Protein AF-A0A7Y4QZT2-F1 (afdb_monomer_lite)

Structure (mmCIF, N/CA/C/O backbone):
data_AF-A0A7Y4QZT2-F1
#
_entry.id   AF-A0A7Y4QZT2-F1
#
loop_
_atom_site.group_PDB
_atom_site.id
_atom_site.type_symbol
_atom_site.label_atom_id
_atom_site.label_alt_id
_atom_site.label_comp_id
_atom_site.label_asym_id
_atom_site.label_entity_id
_atom_site.label_seq_id
_atom_site.pdbx_PDB_ins_code
_atom_site.Cartn_x
_atom_site.Cartn_y
_atom_site.Cartn_z
_atom_site.occupancy
_atom_site.B_iso_or_equiv
_atom_site.auth_seq_id
_atom_site.auth_comp_id
_atom_site.auth_asym_id
_atom_site.auth_atom_id
_atom_site.pdbx_PDB_model_num
ATOM 1 N N . MET A 1 1 ? -24.913 19.961 9.076 1.00 50.50 1 MET A N 1
ATOM 2 C CA . MET A 1 1 ? -26.085 19.059 9.152 1.00 50.50 1 MET A CA 1
ATOM 3 C C . MET A 1 1 ? -25.689 17.569 9.202 1.00 50.50 1 MET A C 1
ATOM 5 O O . MET A 1 1 ? -26.335 16.755 8.567 1.00 50.50 1 MET A O 1
ATOM 9 N N . PHE A 1 2 ? -24.672 17.180 9.989 1.00 54.56 2 PHE A N 1
ATOM 10 C CA . PHE A 1 2 ? -24.260 15.767 10.161 1.00 54.56 2 PHE A CA 1
ATOM 11 C C . PHE A 1 2 ? -24.599 15.188 11.551 1.00 54.56 2 PHE A C 1
ATOM 13 O O . PHE A 1 2 ? -24.331 14.025 11.812 1.00 54.56 2 PHE A O 1
ATOM 20 N N . GLY A 1 3 ? -25.214 15.982 12.439 1.00 52.78 3 GLY A N 1
ATOM 21 C CA . GLY A 1 3 ? -25.694 15.533 13.757 1.00 52.78 3 GLY A CA 1
ATOM 22 C C . GLY A 1 3 ? -27.189 15.186 13.818 1.00 52.78 3 GLY A C 1
ATOM 23 O O . GLY A 1 3 ? -27.631 14.615 14.805 1.00 52.78 3 GLY A O 1
ATOM 24 N N . ILE A 1 4 ? -27.969 15.508 12.778 1.00 61.75 4 ILE A N 1
ATOM 25 C CA . ILE A 1 4 ? -29.445 15.400 12.783 1.00 61.75 4 ILE A CA 1
ATOM 26 C C . ILE A 1 4 ? -29.921 14.051 12.197 1.00 61.75 4 ILE A C 1
ATOM 28 O O . ILE A 1 4 ? -31.047 13.633 12.424 1.00 61.75 4 ILE A O 1
ATOM 32 N N . SER A 1 5 ? -29.045 13.316 11.497 1.00 62.69 5 SER A N 1
ATOM 33 C CA . SER A 1 5 ? -29.376 12.040 10.836 1.00 62.69 5 SER A CA 1
ATOM 34 C C . SER A 1 5 ? -29.229 10.801 11.739 1.00 62.69 5 SER A C 1
ATOM 36 O O . SER A 1 5 ? -29.367 9.682 11.253 1.00 62.69 5 SER A O 1
ATOM 38 N N . GLY A 1 6 ? -28.860 10.944 13.018 1.00 59.00 6 GLY A N 1
ATOM 39 C CA . GLY A 1 6 ? -28.599 9.805 13.920 1.00 59.00 6 GLY A CA 1
ATOM 40 C C . GLY A 1 6 ? -27.333 8.988 13.597 1.00 59.00 6 GLY A C 1
ATOM 41 O O . GLY A 1 6 ? -26.848 8.241 14.447 1.00 59.00 6 GLY A O 1
ATOM 42 N N . ILE A 1 7 ? -26.738 9.167 12.412 1.00 59.34 7 ILE A N 1
ATOM 43 C CA . ILE A 1 7 ? -25.426 8.624 12.054 1.00 59.34 7 ILE A CA 1
ATOM 44 C C . ILE A 1 7 ? -24.363 9.463 12.758 1.00 59.34 7 ILE A C 1
ATOM 46 O O . ILE A 1 7 ? -24.163 10.636 12.445 1.00 59.34 7 ILE A O 1
ATOM 50 N N . LYS A 1 8 ? -23.665 8.863 13.725 1.00 60.62 8 LYS A N 1
ATOM 51 C CA . LYS A 1 8 ? -22.515 9.507 14.364 1.00 60.62 8 LYS A CA 1
ATOM 52 C C . LYS A 1 8 ? -21.467 9.785 13.266 1.00 60.62 8 LYS A C 1
ATOM 54 O O . LYS A 1 8 ? -21.152 8.864 12.516 1.00 60.62 8 LYS A O 1
ATOM 59 N N . PRO A 1 9 ? -20.890 10.996 13.166 1.00 60.22 9 PRO A N 1
ATOM 60 C CA . PRO A 1 9 ? -19.870 11.318 12.157 1.00 60.22 9 PRO A CA 1
ATOM 61 C C . PRO A 1 9 ? -18.664 10.361 12.167 1.00 60.22 9 PRO A C 1
ATOM 63 O O . PRO A 1 9 ? -18.012 10.153 11.150 1.00 60.22 9 PRO A O 1
ATOM 66 N N . ILE A 1 10 ? -18.404 9.741 13.319 1.00 78.25 10 ILE A N 1
ATOM 67 C CA . ILE A 1 10 ? -17.267 8.858 13.590 1.00 78.25 10 ILE A CA 1
ATOM 68 C C . ILE A 1 10 ? -17.226 7.642 12.631 1.00 78.25 10 ILE A C 1
ATOM 70 O O . ILE A 1 10 ? -16.225 7.502 11.934 1.00 78.25 10 ILE A O 1
ATOM 74 N N . PRO A 1 11 ? -18.270 6.791 12.510 1.00 81.44 11 PRO A N 1
ATOM 75 C CA . PRO A 1 11 ? -18.277 5.673 11.559 1.00 81.44 11 PRO A CA 1
ATOM 76 C C . PRO A 1 11 ? -18.018 6.064 10.100 1.00 81.44 11 PRO A C 1
ATOM 78 O O . PRO A 1 11 ? -17.318 5.344 9.393 1.00 81.44 11 PRO A O 1
ATOM 81 N N . VAL A 1 12 ? -18.548 7.205 9.651 1.00 86.38 12 VAL A N 1
ATOM 82 C CA . VAL A 1 12 ? -18.347 7.676 8.270 1.00 86.38 12 VAL A CA 1
ATOM 83 C C . VAL A 1 12 ? -16.882 8.048 8.038 1.00 86.38 12 VAL A C 1
ATOM 85 O O . VAL A 1 12 ? -16.298 7.660 7.030 1.00 86.38 12 VAL A O 1
ATOM 88 N N . ILE A 1 13 ? -16.261 8.739 8.998 1.00 85.25 13 ILE A N 1
ATOM 89 C CA . ILE A 1 13 ? -14.838 9.101 8.942 1.00 85.25 13 ILE A CA 1
ATOM 90 C C . ILE A 1 13 ? -13.958 7.844 8.920 1.00 85.25 13 ILE A C 1
ATOM 92 O O . ILE A 1 13 ? -13.031 7.764 8.117 1.00 85.25 13 ILE A O 1
ATOM 96 N N . LEU A 1 14 ? -14.277 6.838 9.741 1.00 86.12 14 LEU A N 1
ATOM 97 C CA . LEU A 1 14 ? -13.542 5.569 9.785 1.00 86.12 14 LEU A CA 1
ATOM 98 C C . LEU A 1 14 ? -13.642 4.794 8.464 1.00 86.12 14 LEU A C 1
ATOM 100 O O . LEU A 1 14 ? -12.642 4.254 7.994 1.00 86.12 14 LEU A O 1
ATOM 104 N N . ALA A 1 15 ? -14.822 4.774 7.836 1.00 85.81 15 ALA A N 1
ATOM 105 C CA . ALA A 1 15 ? -15.010 4.137 6.535 1.00 85.81 15 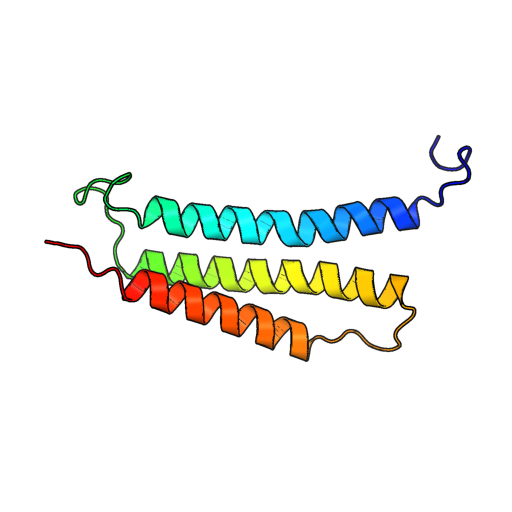ALA A CA 1
ATOM 106 C C . ALA A 1 15 ? -14.145 4.807 5.455 1.00 85.81 15 ALA A C 1
ATOM 108 O O . ALA A 1 15 ? -13.405 4.132 4.740 1.00 85.81 15 ALA A O 1
ATOM 109 N N . VAL A 1 16 ? -14.173 6.141 5.389 1.00 89.56 16 VAL A N 1
ATOM 110 C CA . VAL A 1 16 ? -13.343 6.911 4.451 1.00 89.56 16 VAL A CA 1
ATOM 111 C C . VAL A 1 16 ? -11.853 6.705 4.733 1.00 89.56 16 VAL A C 1
ATOM 113 O O . VAL A 1 16 ? -11.069 6.572 3.799 1.00 89.56 16 VAL A O 1
ATOM 116 N N . GLN A 1 17 ? -11.443 6.620 6.000 1.00 87.06 17 GLN A N 1
ATOM 117 C CA . GLN A 1 17 ? -10.047 6.393 6.373 1.00 87.06 17 GLN A CA 1
ATOM 118 C C . GLN A 1 17 ? -9.547 4.999 5.974 1.00 87.06 17 GLN A C 1
ATOM 120 O O . GLN A 1 17 ? -8.425 4.881 5.482 1.00 87.06 17 GLN A O 1
ATOM 125 N N . ALA A 1 18 ? -10.370 3.960 6.129 1.00 88.44 18 ALA A N 1
ATOM 126 C CA . ALA A 1 18 ? -10.028 2.614 5.674 1.00 88.44 18 ALA A CA 1
ATOM 127 C C . ALA A 1 18 ? -9.874 2.563 4.146 1.00 88.44 18 ALA A C 1
ATOM 129 O O . ALA A 1 18 ? -8.892 2.023 3.636 1.00 88.44 18 ALA A O 1
ATOM 130 N N . VAL A 1 19 ? -10.805 3.189 3.420 1.00 89.62 19 VAL A N 1
ATOM 131 C CA . VAL A 1 19 ? -10.765 3.280 1.954 1.00 89.62 19 VAL A CA 1
ATOM 132 C C . VAL A 1 19 ? -9.535 4.064 1.488 1.00 89.62 19 VAL A C 1
ATOM 134 O O . VAL A 1 19 ? -8.768 3.572 0.664 1.00 89.62 19 VAL A O 1
ATOM 137 N N . ASN A 1 20 ? -9.277 5.237 2.067 1.00 87.25 20 ASN A N 1
ATOM 138 C CA . ASN A 1 20 ? -8.113 6.061 1.732 1.00 87.25 20 ASN A CA 1
ATOM 139 C C . ASN A 1 20 ? -6.789 5.374 2.081 1.00 87.25 20 ASN A C 1
ATOM 141 O O . ASN A 1 20 ? -5.805 5.538 1.359 1.00 87.25 20 ASN A O 1
ATOM 145 N N . GLY A 1 21 ? -6.769 4.575 3.151 1.00 86.81 21 GLY A N 1
ATOM 146 C CA . GLY A 1 21 ? -5.633 3.728 3.490 1.00 86.81 21 GLY A CA 1
ATOM 147 C C . GLY A 1 21 ? -5.291 2.734 2.376 1.00 86.81 21 GLY A C 1
ATOM 148 O O . GLY A 1 21 ? -4.120 2.478 2.131 1.00 86.81 21 GLY A O 1
ATOM 149 N N . LEU A 1 22 ? -6.282 2.220 1.645 1.00 89.12 22 LEU A N 1
ATOM 150 C CA . LEU A 1 22 ? -6.058 1.238 0.581 1.00 89.12 22 LEU A CA 1
ATOM 151 C C . LEU A 1 22 ? -5.840 1.864 -0.808 1.00 89.12 22 LEU A C 1
ATOM 153 O O . LEU A 1 22 ? -5.112 1.305 -1.627 1.00 89.12 22 LEU A O 1
ATOM 157 N N . ILE A 1 23 ? -6.451 3.019 -1.090 1.00 92.38 23 ILE A N 1
ATOM 158 C CA . ILE A 1 23 ? -6.396 3.650 -2.420 1.00 92.38 23 ILE A CA 1
ATOM 159 C C . ILE A 1 23 ? -4.954 3.958 -2.838 1.00 92.38 23 ILE A C 1
ATOM 161 O O . ILE A 1 23 ? -4.540 3.610 -3.945 1.00 92.38 23 ILE A O 1
ATOM 165 N N . LEU A 1 24 ? -4.176 4.595 -1.960 1.00 90.81 24 LEU A N 1
ATOM 166 C CA . LEU A 1 24 ? -2.817 5.030 -2.281 1.00 90.81 24 LEU A CA 1
ATOM 167 C C . LEU A 1 24 ? -1.872 3.856 -2.624 1.00 90.81 24 LEU A C 1
ATOM 169 O O . LEU A 1 24 ? -1.207 3.929 -3.664 1.00 90.81 24 LEU A O 1
ATOM 173 N N . PRO A 1 25 ? -1.807 2.758 -1.838 1.00 89.81 25 PRO A N 1
ATOM 174 C CA . PRO A 1 25 ? -0.957 1.615 -2.183 1.00 89.81 25 PRO A CA 1
ATOM 175 C C . PRO A 1 25 ? -1.420 0.902 -3.448 1.00 89.81 25 PRO A C 1
ATOM 177 O O . PRO A 1 25 ? -0.583 0.465 -4.234 1.00 89.81 25 PRO A O 1
ATOM 180 N N . LEU A 1 26 ? -2.731 0.840 -3.689 1.00 91.81 26 LEU A N 1
ATOM 181 C CA . LEU A 1 26 ? -3.289 0.224 -4.886 1.00 91.81 26 LEU A CA 1
ATOM 182 C C . LEU A 1 26 ? -2.884 0.989 -6.153 1.00 91.81 26 LEU A C 1
ATOM 184 O O . LEU A 1 26 ? -2.344 0.390 -7.081 1.00 91.81 26 LEU A O 1
ATOM 188 N N . ILE A 1 27 ? -3.051 2.315 -6.173 1.00 92.50 27 ILE A N 1
ATOM 189 C CA . ILE A 1 27 ? -2.634 3.150 -7.312 1.00 92.50 27 ILE A CA 1
ATOM 190 C C . ILE A 1 27 ? -1.117 3.069 -7.521 1.00 92.50 27 ILE A C 1
ATOM 192 O O . ILE A 1 27 ? -0.654 2.935 -8.653 1.00 92.50 27 ILE A O 1
ATOM 196 N N . THR A 1 28 ? -0.341 3.101 -6.435 1.00 92.00 28 THR A N 1
ATOM 197 C CA . THR A 1 28 ? 1.125 3.010 -6.497 1.00 92.00 28 THR A CA 1
ATOM 198 C C . THR A 1 28 ? 1.568 1.676 -7.097 1.00 92.00 28 THR A C 1
ATOM 200 O O . THR A 1 28 ? 2.428 1.648 -7.973 1.00 92.00 28 THR A O 1
ATOM 203 N N . TYR A 1 29 ? 0.945 0.570 -6.687 1.00 89.62 29 TYR A N 1
ATOM 204 C CA . TYR A 1 29 ? 1.208 -0.749 -7.253 1.00 89.62 29 TYR A CA 1
ATOM 205 C C . TYR A 1 29 ? 0.899 -0.801 -8.756 1.00 89.62 29 TYR A C 1
ATOM 207 O O . TYR A 1 29 ? 1.735 -1.255 -9.537 1.00 89.62 29 TYR A O 1
ATOM 215 N N . PHE A 1 30 ? -0.258 -0.282 -9.181 1.00 89.44 30 PHE A N 1
ATOM 216 C CA . PHE A 1 30 ? -0.615 -0.228 -10.601 1.00 89.44 30 PHE A CA 1
ATOM 217 C C . PHE A 1 30 ? 0.367 0.607 -11.423 1.00 89.44 30 PHE A C 1
ATOM 219 O O . PHE A 1 30 ? 0.790 0.164 -12.488 1.00 89.44 30 PHE A O 1
ATOM 226 N N . LEU A 1 31 ? 0.785 1.769 -10.916 1.00 88.06 31 LEU A N 1
ATOM 227 C CA . LEU A 1 31 ? 1.808 2.596 -11.559 1.00 88.06 31 LEU A CA 1
ATOM 228 C C . LEU A 1 31 ? 3.118 1.830 -11.744 1.00 88.06 31 LEU A C 1
ATOM 230 O O . LEU A 1 31 ? 3.692 1.864 -12.827 1.00 88.06 31 LEU A O 1
ATOM 234 N N . ILE A 1 32 ? 3.565 1.092 -10.726 1.00 87.12 32 ILE A N 1
ATOM 235 C CA . ILE A 1 32 ? 4.790 0.287 -10.807 1.00 87.12 32 ILE A CA 1
ATOM 236 C C . ILE A 1 32 ? 4.672 -0.787 -11.885 1.00 87.12 32 ILE A C 1
ATOM 238 O O . ILE A 1 32 ? 5.616 -0.980 -12.650 1.00 87.12 32 ILE A O 1
ATOM 242 N N . VAL A 1 33 ? 3.527 -1.467 -11.967 1.00 84.88 33 VAL A N 1
ATOM 243 C CA . VAL A 1 33 ? 3.280 -2.493 -12.987 1.00 84.88 33 VAL A CA 1
ATOM 244 C C . VAL A 1 33 ? 3.275 -1.882 -14.388 1.00 84.88 33 VAL A C 1
ATOM 246 O O . VAL A 1 33 ? 3.976 -2.396 -15.253 1.00 84.88 33 VAL A O 1
ATOM 249 N N . ILE A 1 34 ? 2.546 -0.781 -14.595 1.00 84.62 34 ILE A N 1
ATOM 250 C CA . ILE A 1 34 ? 2.422 -0.100 -15.894 1.00 84.62 34 ILE A CA 1
ATOM 251 C C . ILE A 1 34 ? 3.777 0.436 -16.362 1.00 84.62 34 ILE A C 1
ATOM 253 O O . ILE A 1 34 ? 4.165 0.219 -17.506 1.00 84.62 34 ILE A O 1
ATOM 257 N N . VAL A 1 35 ? 4.524 1.096 -15.474 1.00 83.12 35 VAL A N 1
ATOM 258 C CA . VAL A 1 35 ? 5.832 1.678 -15.809 1.00 83.12 35 VAL A CA 1
ATOM 259 C C . VAL A 1 35 ? 6.871 0.602 -16.137 1.00 83.12 35 VAL A C 1
ATOM 261 O O . VAL A 1 35 ? 7.789 0.842 -16.920 1.00 83.12 35 VAL A O 1
ATOM 264 N N . ASN A 1 36 ? 6.725 -0.599 -15.573 1.00 79.56 36 ASN A N 1
ATOM 265 C CA . ASN A 1 36 ? 7.600 -1.732 -15.868 1.00 79.56 36 ASN A CA 1
ATOM 266 C C . ASN A 1 36 ? 7.089 -2.629 -17.012 1.00 79.56 36 ASN A C 1
ATOM 268 O O . ASN A 1 36 ? 7.762 -3.611 -17.345 1.00 79.56 36 ASN A O 1
ATOM 272 N N . ASP A 1 37 ? 5.944 -2.318 -17.629 1.00 80.50 37 ASP A N 1
ATOM 273 C CA . ASP A 1 37 ? 5.379 -3.111 -18.720 1.00 80.50 37 ASP A CA 1
ATOM 274 C C . ASP A 1 37 ? 6.038 -2.759 -20.074 1.00 80.50 37 ASP A C 1
ATOM 276 O O . ASP A 1 37 ? 5.846 -1.648 -20.582 1.00 80.50 37 ASP A O 1
ATOM 280 N N . PRO A 1 38 ? 6.798 -3.686 -20.699 1.00 71.94 38 PRO A N 1
ATOM 281 C CA . PRO A 1 38 ? 7.411 -3.456 -22.011 1.00 71.94 38 PRO A CA 1
ATOM 282 C C . PRO A 1 38 ? 6.399 -3.229 -23.141 1.00 71.94 38 PRO A C 1
ATOM 284 O O . PRO A 1 38 ? 6.774 -2.679 -24.171 1.00 71.94 38 PRO A O 1
ATOM 287 N N . SER A 1 39 ? 5.145 -3.664 -22.979 1.00 76.69 39 SER A N 1
ATOM 288 C CA . SER A 1 39 ? 4.083 -3.440 -23.963 1.00 76.69 39 SER A CA 1
ATOM 289 C C . SER A 1 39 ? 3.559 -2.003 -23.942 1.00 76.69 39 SER A C 1
ATOM 291 O O . SER A 1 39 ? 2.943 -1.580 -24.919 1.00 76.69 39 SER A O 1
ATOM 293 N N . LEU A 1 40 ? 3.747 -1.278 -22.834 1.00 77.25 40 LEU A N 1
ATOM 294 C CA . LEU A 1 40 ? 3.203 0.068 -22.630 1.00 77.25 40 LEU A CA 1
ATOM 295 C C . LEU A 1 40 ? 4.289 1.149 -22.688 1.00 77.25 40 LEU A C 1
ATOM 297 O O . LEU A 1 40 ? 4.015 2.244 -23.174 1.00 77.25 40 LEU A O 1
ATOM 301 N N . ILE A 1 41 ? 5.515 0.854 -22.232 1.00 73.38 41 ILE A N 1
ATOM 302 C CA . ILE A 1 41 ? 6.645 1.794 -22.265 1.00 73.38 41 ILE A CA 1
ATOM 303 C C . ILE A 1 41 ? 7.788 1.243 -23.142 1.00 73.38 41 ILE A C 1
ATOM 305 O O . ILE A 1 41 ? 8.390 0.222 -22.793 1.00 73.38 41 ILE A O 1
ATOM 309 N N . PRO A 1 42 ? 8.137 1.924 -24.257 1.00 66.75 42 PRO A N 1
ATOM 310 C CA . PRO A 1 42 ? 9.243 1.533 -25.128 1.00 66.75 42 PRO A CA 1
ATOM 311 C C . PRO A 1 42 ? 10.590 1.488 -24.396 1.00 66.75 42 PRO A C 1
ATOM 313 O O . PRO A 1 42 ? 10.872 2.301 -23.517 1.00 66.75 42 PRO A O 1
ATOM 316 N N . VAL A 1 43 ? 11.474 0.583 -24.824 1.00 63.19 43 VAL A N 1
ATOM 317 C CA . VAL A 1 43 ? 12.802 0.358 -24.217 1.00 63.19 43 VAL A CA 1
ATOM 318 C C . VAL A 1 43 ? 13.688 1.616 -24.231 1.00 63.19 43 VAL A C 1
ATOM 320 O O . VAL A 1 43 ? 14.516 1.789 -23.342 1.00 63.19 43 VAL A O 1
ATOM 323 N N . SER A 1 44 ? 13.475 2.537 -25.172 1.00 60.25 44 SER A N 1
ATOM 324 C CA . SER A 1 44 ? 14.165 3.833 -25.253 1.00 60.25 44 SER A CA 1
ATOM 325 C C . SER A 1 44 ? 13.776 4.830 -24.149 1.00 60.25 44 SER A C 1
ATOM 327 O O . SER A 1 44 ? 14.525 5.771 -23.903 1.00 60.25 44 SER A O 1
ATOM 329 N N . GLY A 1 45 ? 12.646 4.618 -23.463 1.00 60.44 45 GLY A N 1
ATOM 330 C CA . GLY A 1 45 ? 12.195 5.394 -22.302 1.00 60.44 45 GLY A CA 1
ATOM 331 C C . GLY A 1 45 ? 12.319 4.647 -20.971 1.00 60.44 45 GLY A C 1
ATOM 332 O O . GLY A 1 45 ? 11.789 5.110 -19.962 1.00 60.44 45 GLY A O 1
ATOM 333 N N . ARG A 1 46 ? 12.975 3.475 -20.943 1.00 63.34 46 ARG A N 1
ATOM 334 C CA . ARG A 1 46 ? 13.083 2.669 -19.720 1.00 63.34 46 ARG A CA 1
ATOM 335 C C . ARG A 1 46 ? 13.978 3.352 -18.693 1.00 63.34 46 ARG A C 1
ATOM 337 O O . ARG A 1 46 ? 15.153 3.620 -18.933 1.00 63.34 46 ARG A O 1
ATOM 344 N N . HIS A 1 47 ? 13.409 3.581 -17.516 1.00 64.62 47 HIS A N 1
ATOM 345 C CA . HIS A 1 47 ? 14.127 4.129 -16.379 1.00 64.62 47 HIS A CA 1
ATOM 346 C C . HIS A 1 47 ? 15.217 3.162 -15.897 1.00 64.62 47 HIS A C 1
ATOM 348 O O . HIS A 1 47 ? 15.053 1.941 -15.919 1.00 64.62 47 HIS A O 1
ATOM 354 N N . ALA A 1 48 ? 16.339 3.714 -15.437 1.00 66.94 48 ALA A N 1
ATOM 355 C CA . ALA A 1 48 ? 17.435 2.932 -14.881 1.00 66.94 48 ALA A CA 1
ATOM 356 C C . ALA A 1 48 ? 16.995 2.157 -13.623 1.00 66.94 48 ALA A C 1
ATOM 358 O O . ALA A 1 48 ? 16.116 2.603 -12.887 1.00 66.94 48 ALA A O 1
ATOM 359 N N . SER A 1 49 ? 17.645 1.027 -13.328 1.00 71.44 49 SER A N 1
ATOM 360 C CA . SER A 1 49 ? 17.274 0.115 -12.230 1.00 71.44 49 SER A CA 1
ATOM 361 C C . SER A 1 49 ? 17.173 0.773 -10.842 1.00 71.44 49 SER A C 1
ATOM 363 O O . SER A 1 49 ? 16.471 0.259 -9.974 1.00 71.44 49 SER A O 1
ATOM 365 N N . TRP A 1 50 ? 17.819 1.926 -10.623 1.00 73.38 50 TRP A N 1
ATOM 366 C CA . TRP A 1 50 ? 17.684 2.713 -9.389 1.00 73.38 50 TRP A CA 1
ATOM 367 C C . TRP A 1 50 ? 16.288 3.340 -9.227 1.00 73.38 50 TRP A C 1
ATOM 369 O O . TRP A 1 50 ? 15.803 3.474 -8.107 1.00 73.38 50 TRP A O 1
ATOM 379 N N . TYR A 1 51 ? 15.611 3.672 -10.330 1.00 82.12 51 TYR A N 1
ATOM 380 C CA . TYR A 1 51 ? 14.247 4.197 -10.317 1.00 82.12 51 TYR A CA 1
ATOM 381 C C . TYR A 1 51 ? 13.269 3.155 -9.772 1.00 82.12 51 TYR A C 1
ATOM 383 O O . TYR A 1 51 ? 12.416 3.472 -8.948 1.00 82.12 51 TYR A O 1
ATOM 391 N N . ASN A 1 52 ? 13.464 1.883 -10.134 1.00 82.94 52 ASN A N 1
ATOM 392 C CA . ASN A 1 52 ? 12.689 0.778 -9.574 1.00 82.94 52 ASN A CA 1
ATOM 393 C C . ASN A 1 52 ? 12.901 0.637 -8.060 1.00 82.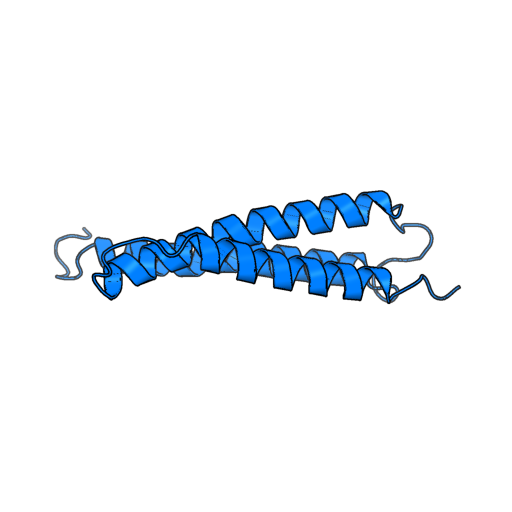94 52 ASN A C 1
ATOM 395 O O . ASN A 1 52 ? 11.938 0.381 -7.342 1.00 82.94 52 ASN A O 1
ATOM 399 N N . ALA A 1 53 ? 14.115 0.874 -7.549 1.00 84.00 53 ALA A N 1
ATOM 400 C CA . ALA A 1 53 ? 14.363 0.881 -6.105 1.00 84.00 53 ALA A CA 1
ATOM 401 C C . ALA A 1 53 ? 13.592 2.006 -5.391 1.00 84.00 53 ALA A C 1
ATOM 403 O O . ALA A 1 53 ? 12.981 1.767 -4.349 1.00 84.00 53 ALA A O 1
ATOM 404 N N . VAL A 1 54 ? 13.553 3.210 -5.975 1.00 87.88 54 VAL A N 1
ATOM 405 C CA . VAL A 1 54 ? 12.769 4.338 -5.441 1.00 87.88 54 VAL A CA 1
ATOM 406 C C . VAL A 1 54 ? 11.272 4.035 -5.472 1.00 87.88 54 VAL A C 1
ATOM 408 O O . VAL A 1 54 ? 10.587 4.252 -4.477 1.00 87.88 54 VAL A O 1
ATOM 411 N N . LEU A 1 55 ? 10.763 3.473 -6.569 1.00 88.00 55 LEU A N 1
ATOM 412 C CA . LEU A 1 55 ? 9.363 3.066 -6.686 1.00 88.00 55 LEU A CA 1
ATOM 413 C C . LEU A 1 55 ? 8.962 2.019 -5.634 1.00 88.00 55 LEU A C 1
ATOM 415 O O . LEU A 1 55 ? 7.909 2.143 -5.012 1.00 88.00 55 LEU A O 1
ATOM 419 N N . ILE A 1 56 ? 9.807 1.012 -5.398 1.00 87.19 56 ILE A N 1
ATOM 420 C CA . ILE A 1 56 ? 9.578 -0.013 -4.368 1.00 87.19 56 ILE A CA 1
ATOM 421 C C . ILE A 1 56 ? 9.592 0.607 -2.965 1.00 87.19 56 ILE A C 1
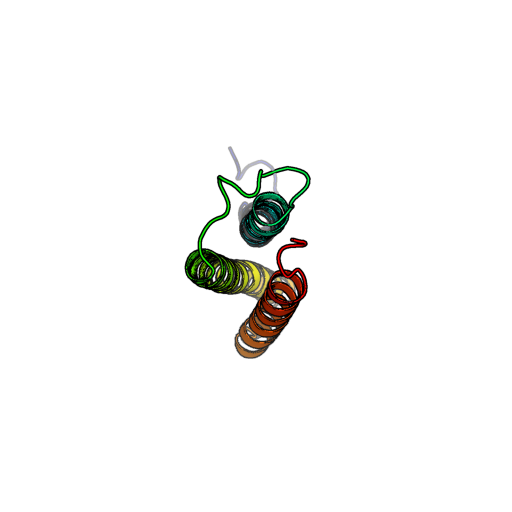ATOM 423 O O . ILE A 1 56 ? 8.765 0.243 -2.126 1.00 87.19 56 ILE A O 1
ATOM 427 N N . LEU A 1 57 ? 10.497 1.555 -2.704 1.00 90.06 57 LEU A N 1
ATOM 428 C CA . LEU A 1 57 ? 10.546 2.279 -1.434 1.00 90.06 57 LEU A CA 1
ATOM 429 C C . LEU A 1 57 ? 9.266 3.092 -1.215 1.00 90.06 57 LEU A C 1
ATOM 431 O O . LEU A 1 57 ? 8.665 2.999 -0.145 1.00 90.06 57 LEU A O 1
ATOM 435 N N . ILE A 1 58 ? 8.809 3.822 -2.238 1.00 91.81 58 ILE A N 1
ATOM 436 C CA . ILE A 1 58 ? 7.545 4.570 -2.199 1.00 91.81 58 ILE A CA 1
ATOM 437 C C . ILE A 1 58 ? 6.380 3.618 -1.910 1.00 91.81 58 ILE A C 1
ATOM 439 O O . ILE A 1 58 ? 5.595 3.886 -1.002 1.00 91.81 58 ILE A O 1
ATOM 443 N N . LEU A 1 59 ? 6.296 2.480 -2.608 1.00 92.00 59 LEU A N 1
ATOM 444 C CA . LEU A 1 59 ? 5.271 1.464 -2.356 1.00 92.00 59 LEU A CA 1
ATOM 445 C C . LEU A 1 59 ? 5.309 0.959 -0.909 1.00 92.00 59 LEU A C 1
ATOM 447 O O . LEU A 1 59 ? 4.259 0.843 -0.283 1.00 92.00 59 LEU A O 1
ATOM 451 N N . GLY A 1 60 ? 6.502 0.713 -0.361 1.00 89.56 60 GLY A N 1
ATOM 452 C CA . GLY A 1 60 ? 6.677 0.305 1.034 1.00 89.56 60 GLY A CA 1
ATOM 453 C C . GLY A 1 60 ? 6.153 1.343 2.021 1.00 89.56 60 GLY A C 1
ATOM 454 O O . GLY A 1 60 ? 5.345 1.011 2.888 1.00 89.56 60 GLY A O 1
ATOM 455 N N . CYS A 1 61 ? 6.541 2.610 1.860 1.00 91.00 61 CYS A N 1
ATOM 456 C CA . CYS A 1 61 ? 6.040 3.700 2.699 1.00 91.00 61 CYS A CA 1
ATOM 457 C C . CYS A 1 61 ? 4.513 3.813 2.625 1.00 91.00 61 CYS A C 1
ATOM 459 O O . CYS A 1 61 ? 3.838 3.906 3.650 1.00 91.00 61 CYS A O 1
ATOM 461 N N . VAL A 1 62 ? 3.961 3.766 1.416 1.00 93.06 62 VAL A N 1
ATOM 462 C CA . VAL A 1 62 ? 2.525 3.900 1.185 1.00 93.06 62 VAL A CA 1
ATOM 463 C C . VAL A 1 62 ? 1.741 2.707 1.754 1.00 93.06 62 VAL A C 1
ATOM 465 O O . VAL A 1 62 ? 0.675 2.911 2.333 1.00 93.06 62 VAL A O 1
ATOM 468 N N . LEU A 1 63 ? 2.263 1.480 1.662 1.00 91.44 63 LEU A N 1
ATOM 469 C CA . LEU A 1 63 ? 1.662 0.292 2.281 1.00 91.44 63 LEU A CA 1
ATOM 470 C C . LEU A 1 63 ? 1.640 0.387 3.807 1.00 91.44 63 LEU A C 1
ATOM 472 O O . LEU A 1 63 ? 0.614 0.090 4.415 1.00 91.44 63 LEU A O 1
ATOM 476 N N . VAL A 1 64 ? 2.740 0.830 4.428 1.00 89.62 64 VAL A N 1
ATOM 477 C CA . VAL A 1 64 ? 2.802 1.037 5.885 1.00 89.62 64 VAL A CA 1
ATOM 478 C C . VAL A 1 64 ? 1.753 2.057 6.320 1.00 89.62 64 VAL A C 1
ATOM 480 O O . VAL A 1 64 ? 0.995 1.796 7.253 1.00 89.62 64 VAL A O 1
ATOM 483 N N . LEU A 1 65 ? 1.663 3.199 5.631 1.00 89.19 65 LEU A N 1
ATOM 484 C CA . LEU A 1 65 ? 0.658 4.226 5.920 1.00 89.19 65 LEU A CA 1
ATOM 485 C C . LEU A 1 65 ? -0.769 3.698 5.725 1.00 89.19 65 LEU A C 1
ATOM 487 O O . LEU A 1 65 ? -1.651 3.956 6.547 1.00 89.19 65 LEU A O 1
ATOM 491 N N . GLY A 1 66 ? -0.988 2.931 4.659 1.00 89.69 66 GLY A N 1
ATOM 492 C CA . GLY A 1 66 ? -2.281 2.359 4.322 1.00 89.69 66 GLY A CA 1
ATOM 493 C C . GLY A 1 66 ? -2.791 1.355 5.347 1.00 89.69 66 GLY A C 1
ATOM 494 O O . GLY A 1 66 ? -3.897 1.489 5.874 1.00 89.69 66 GLY A O 1
ATOM 495 N N . PHE A 1 67 ? -1.950 0.388 5.699 1.00 88.94 67 PHE A N 1
ATOM 496 C CA . PHE A 1 67 ? -2.264 -0.612 6.711 1.00 88.94 67 PHE A CA 1
ATOM 497 C C . PHE A 1 67 ? -2.356 -0.023 8.118 1.00 88.94 67 PHE A C 1
ATOM 499 O O . PHE A 1 67 ? -3.208 -0.462 8.882 1.00 88.94 67 PHE A O 1
ATOM 506 N N . ASN A 1 68 ? -1.578 1.010 8.45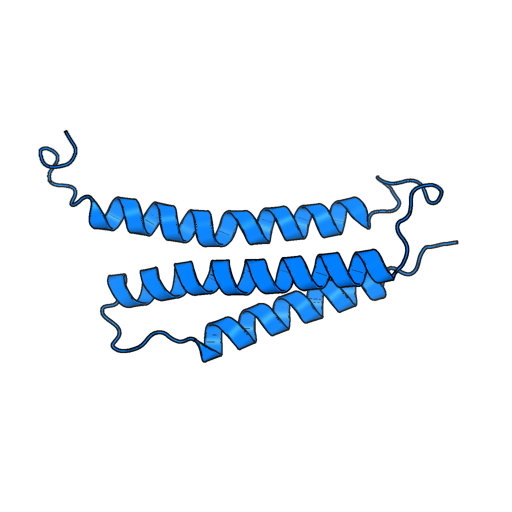4 1.00 88.69 68 ASN A N 1
ATOM 507 C CA . ASN A 1 68 ? -1.720 1.715 9.733 1.00 88.69 68 ASN A CA 1
ATOM 508 C C . ASN A 1 68 ? -3.103 2.375 9.869 1.00 88.69 68 ASN A C 1
ATOM 510 O O . ASN A 1 68 ? -3.719 2.328 10.934 1.00 88.69 68 ASN A O 1
ATOM 514 N N . ASN A 1 69 ? -3.621 2.956 8.783 1.00 88.56 69 ASN A N 1
ATOM 515 C CA . ASN A 1 69 ? -4.970 3.519 8.762 1.00 88.56 69 ASN A CA 1
ATOM 516 C C . ASN A 1 69 ? -6.049 2.441 8.934 1.00 88.56 69 ASN A C 1
ATOM 518 O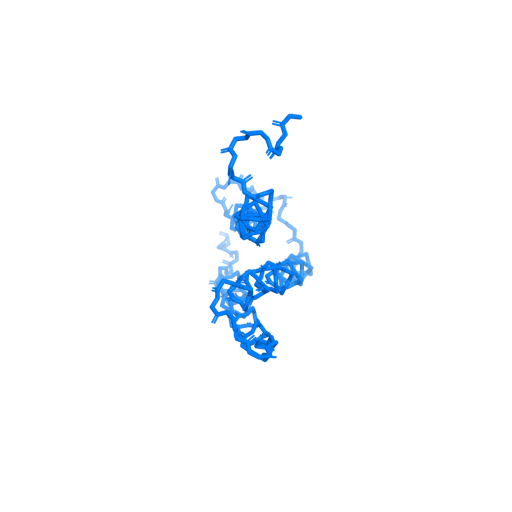 O . ASN A 1 69 ? -7.003 2.661 9.676 1.00 88.56 69 ASN A O 1
ATOM 522 N N . ILE A 1 70 ? -5.884 1.275 8.304 1.00 87.62 70 ILE A N 1
ATOM 523 C CA . ILE A 1 70 ? -6.815 0.145 8.449 1.00 87.62 70 ILE A CA 1
ATOM 524 C C . ILE A 1 70 ? -6.765 -0.430 9.871 1.00 87.62 70 ILE A C 1
ATOM 526 O O . ILE A 1 70 ? -7.814 -0.644 10.472 1.00 87.62 70 ILE A O 1
ATOM 530 N N . ASP A 1 71 ? -5.573 -0.618 10.439 1.00 86.38 71 ASP A N 1
ATOM 531 C CA . ASP A 1 71 ? -5.383 -1.132 11.802 1.00 86.38 71 ASP A CA 1
ATOM 532 C C . ASP A 1 71 ? -6.067 -0.235 12.843 1.00 86.38 71 ASP A C 1
ATOM 534 O O . ASP A 1 71 ? -6.840 -0.716 13.668 1.00 86.38 71 ASP A O 1
ATOM 538 N N . LYS A 1 72 ? -5.914 1.091 12.734 1.00 84.31 72 LYS A N 1
ATOM 539 C CA . LYS A 1 72 ? -6.623 2.054 13.597 1.00 84.31 72 LYS A CA 1
ATOM 540 C C . LYS A 1 72 ? -8.142 1.921 13.513 1.00 84.31 72 LYS A C 1
ATOM 542 O O . LYS A 1 72 ? -8.831 2.018 14.533 1.00 84.31 72 LYS A O 1
ATOM 547 N N . VAL A 1 73 ? -8.670 1.699 12.309 1.00 86.00 73 VAL A N 1
ATOM 548 C CA . VAL A 1 73 ? -10.108 1.496 12.101 1.00 86.00 73 VAL A CA 1
ATOM 549 C C . VAL A 1 73 ? -10.554 0.182 12.741 1.00 86.00 73 VAL A C 1
ATOM 551 O O . VAL A 1 73 ? -11.539 0.178 13.476 1.00 86.00 73 VAL A O 1
ATOM 554 N N . LEU A 1 74 ? -9.807 -0.907 12.545 1.00 85.06 74 LEU A N 1
ATOM 555 C CA . LEU A 1 74 ? -10.098 -2.212 13.143 1.00 85.06 74 LEU A CA 1
ATOM 556 C C . LEU A 1 74 ? -10.077 -2.154 14.673 1.00 85.06 74 LEU A C 1
ATOM 558 O O . LEU A 1 74 ? -11.035 -2.586 15.306 1.00 85.06 74 LEU A O 1
ATOM 562 N N . VAL A 1 75 ? -9.049 -1.552 15.272 1.00 86.19 75 VAL A N 1
ATOM 563 C CA . VAL A 1 75 ? -8.950 -1.372 16.729 1.00 86.19 75 VAL A CA 1
ATOM 564 C C . VAL A 1 75 ? -10.159 -0.613 17.275 1.00 86.19 75 VAL A C 1
ATOM 566 O O . VAL A 1 75 ? -10.740 -1.013 18.284 1.00 86.19 75 VAL A O 1
ATOM 569 N N . THR A 1 76 ? -10.594 0.437 16.574 1.00 83.44 76 THR A N 1
ATOM 570 C CA . THR A 1 76 ? -11.745 1.256 16.978 1.00 83.44 76 THR A CA 1
ATOM 571 C C . THR A 1 76 ? -13.072 0.498 16.847 1.00 83.44 76 THR A C 1
ATOM 573 O O . THR A 1 76 ? -13.929 0.602 17.723 1.00 83.44 76 THR A O 1
ATOM 576 N N . VAL A 1 77 ? -13.250 -0.283 15.776 1.00 83.44 77 VAL A N 1
ATOM 577 C CA . VAL A 1 77 ? -14.478 -1.055 15.512 1.00 83.44 77 VAL A CA 1
ATOM 578 C C . VAL A 1 77 ? -14.597 -2.260 16.447 1.00 83.44 77 VAL A C 1
ATOM 580 O O . VAL A 1 77 ? -15.660 -2.493 17.020 1.00 83.44 77 VAL A O 1
ATOM 583 N N . PHE A 1 78 ? -13.505 -2.999 16.641 1.00 82.50 78 PHE A N 1
ATOM 584 C CA . PHE A 1 78 ? -13.462 -4.211 17.462 1.00 82.50 78 PHE A CA 1
ATOM 585 C C . PHE A 1 78 ? -13.146 -3.942 18.943 1.00 82.50 78 PHE A C 1
ATOM 587 O O . PHE A 1 78 ? -13.116 -4.881 19.735 1.00 82.50 78 PHE A O 1
ATOM 594 N N . LYS A 1 79 ? -12.944 -2.672 19.336 1.00 80.19 79 LYS A N 1
ATOM 595 C CA . LYS A 1 79 ? -12.552 -2.248 20.696 1.00 80.19 79 LYS A CA 1
ATOM 596 C C . LYS A 1 79 ? -11.314 -2.993 21.216 1.00 80.19 79 LYS A C 1
ATOM 598 O O . LYS A 1 79 ? -11.253 -3.371 22.387 1.00 80.19 79 LYS A O 1
ATOM 603 N N . LEU A 1 80 ? -10.343 -3.232 20.337 1.00 78.81 80 LEU A N 1
ATOM 604 C CA . LEU A 1 80 ? -9.092 -3.894 20.706 1.00 78.81 80 LEU A CA 1
ATOM 605 C C . LEU A 1 80 ? -8.219 -2.947 21.540 1.00 78.81 80 LEU A C 1
ATOM 607 O O . LEU A 1 80 ? -8.351 -1.727 21.465 1.00 78.81 80 LEU A O 1
ATOM 611 N N . LYS A 1 81 ? -7.354 -3.519 22.382 1.00 68.00 81 LYS A N 1
ATOM 612 C CA . LYS A 1 81 ? -6.610 -2.765 23.402 1.00 68.00 81 LYS A CA 1
ATOM 613 C C . LYS A 1 81 ? -5.346 -2.086 22.859 1.00 68.00 81 LYS A C 1
ATOM 615 O O . LYS A 1 81 ? -4.898 -1.110 23.444 1.00 68.00 81 LYS A O 1
ATOM 620 N N . GLU A 1 82 ? -4.786 -2.583 21.759 1.00 73.56 82 GLU A N 1
ATOM 621 C CA . GLU A 1 82 ? -3.481 -2.158 21.240 1.00 73.56 82 GLU A CA 1
ATOM 622 C C . GLU A 1 82 ? -3.472 -2.211 19.698 1.00 73.56 82 GLU A C 1
ATOM 624 O O . GLU A 1 82 ? -4.022 -3.161 19.132 1.00 73.56 82 GLU A O 1
ATOM 629 N N . PRO A 1 83 ? -2.849 -1.237 19.007 1.00 67.69 83 PRO A N 1
ATOM 630 C CA . PRO A 1 83 ? -2.606 -1.305 17.568 1.00 67.69 83 PRO A CA 1
ATOM 631 C C . PRO A 1 83 ? -1.554 -2.367 17.225 1.00 67.69 83 PRO A C 1
ATOM 633 O O . PRO A 1 83 ? -0.479 -2.428 17.829 1.00 67.69 83 PRO A O 1
ATOM 636 N N . HIS A 1 84 ? -1.825 -3.192 16.214 1.00 79.38 84 HIS A N 1
ATOM 637 C CA . HIS A 1 84 ? -0.968 -4.315 15.831 1.00 79.38 84 HIS A CA 1
ATOM 638 C C . HIS A 1 84 ? 0.129 -3.878 14.847 1.00 79.38 84 HIS A C 1
ATOM 640 O O . HIS A 1 84 ? 0.271 -4.418 13.748 1.00 79.38 84 HIS A O 1
ATOM 646 N N . LEU A 1 85 ? 0.958 -2.913 15.261 1.00 74.44 85 LEU A N 1
ATOM 647 C CA . LEU A 1 85 ? 2.014 -2.313 14.431 1.00 74.44 85 LEU A CA 1
ATOM 648 C C . LEU A 1 85 ? 2.962 -3.347 13.806 1.00 74.44 85 LEU A C 1
ATOM 650 O O . LEU A 1 85 ? 3.358 -3.200 12.651 1.00 74.44 85 LEU A O 1
ATOM 654 N N . LEU A 1 86 ? 3.297 -4.417 14.531 1.00 77.38 86 LEU A N 1
ATOM 655 C CA . LEU A 1 86 ? 4.176 -5.473 14.021 1.00 77.38 86 LEU A CA 1
ATOM 656 C C . LEU A 1 86 ? 3.553 -6.196 12.815 1.00 77.38 86 LEU A C 1
ATOM 658 O O . LEU A 1 86 ? 4.251 -6.462 11.841 1.00 77.38 86 LEU A O 1
ATOM 662 N N . VAL A 1 87 ? 2.239 -6.443 12.837 1.00 79.62 87 VAL A N 1
ATOM 663 C CA . VAL A 1 87 ? 1.500 -7.064 11.722 1.00 79.62 87 VAL A CA 1
ATOM 664 C C . VAL A 1 87 ? 1.475 -6.139 10.503 1.00 79.62 87 VAL A C 1
ATOM 666 O O . VAL A 1 87 ? 1.661 -6.583 9.372 1.00 79.62 87 VAL A O 1
ATOM 669 N N . VAL A 1 88 ? 1.312 -4.833 10.724 1.00 82.12 88 VAL A N 1
ATOM 670 C CA . VAL A 1 88 ? 1.355 -3.822 9.658 1.00 82.12 88 VAL A CA 1
ATOM 671 C C . VAL A 1 88 ? 2.718 -3.809 8.956 1.00 82.12 88 VAL A C 1
ATOM 673 O O . VAL A 1 88 ? 2.785 -3.821 7.722 1.00 82.12 88 VAL A O 1
ATOM 676 N N . PHE A 1 89 ? 3.811 -3.820 9.723 1.00 79.69 89 PHE A N 1
ATOM 677 C CA . PHE A 1 89 ? 5.166 -3.841 9.167 1.00 79.69 89 PHE A CA 1
ATOM 678 C C . PHE A 1 89 ? 5.495 -5.155 8.450 1.00 79.69 89 PHE A C 1
ATOM 680 O O . PHE A 1 89 ? 6.108 -5.123 7.385 1.00 79.69 89 PHE A O 1
ATOM 687 N N . THR A 1 90 ? 5.067 -6.307 8.974 1.00 81.25 90 THR A N 1
ATOM 688 C CA . THR A 1 90 ? 5.325 -7.594 8.311 1.00 81.25 90 THR A CA 1
ATOM 689 C C . THR A 1 90 ? 4.540 -7.731 7.011 1.00 81.25 90 THR A C 1
ATOM 691 O O . THR A 1 90 ? 5.126 -8.098 5.994 1.00 81.25 90 THR A O 1
ATOM 694 N N . LEU A 1 91 ? 3.253 -7.369 6.987 1.00 85.75 91 LEU A N 1
ATOM 695 C CA . LEU A 1 91 ? 2.437 -7.421 5.768 1.00 85.75 91 LEU A CA 1
ATOM 696 C C . LEU A 1 91 ? 2.953 -6.470 4.682 1.00 85.75 91 LEU A C 1
ATOM 698 O O . LEU A 1 91 ? 3.103 -6.874 3.528 1.00 85.75 91 LEU A O 1
ATOM 702 N N . SER A 1 92 ? 3.255 -5.219 5.042 1.00 83.00 92 SER A N 1
ATOM 703 C CA . SER A 1 92 ? 3.810 -4.243 4.093 1.00 83.00 92 SER A CA 1
ATOM 704 C C . SER A 1 92 ? 5.178 -4.680 3.565 1.00 83.00 92 SER A C 1
ATOM 706 O O . SER A 1 92 ? 5.411 -4.624 2.358 1.00 83.00 92 SER A O 1
ATOM 708 N N . GLY A 1 93 ? 6.045 -5.203 4.438 1.00 83.06 93 GLY A N 1
ATOM 709 C CA . GLY A 1 93 ? 7.341 -5.759 4.058 1.00 83.06 93 GLY A CA 1
ATOM 710 C C . GLY A 1 93 ? 7.223 -6.915 3.064 1.00 83.06 93 GLY A C 1
ATOM 711 O O . GLY A 1 93 ? 7.906 -6.902 2.042 1.00 83.06 93 GLY A O 1
ATOM 712 N N . ILE A 1 94 ? 6.320 -7.873 3.308 1.00 88.69 94 ILE A N 1
ATOM 713 C CA . ILE A 1 94 ? 6.089 -9.025 2.419 1.00 88.69 94 ILE A CA 1
ATOM 714 C C . ILE A 1 94 ? 5.623 -8.568 1.032 1.00 88.69 94 ILE A C 1
ATOM 716 O O . ILE A 1 94 ? 6.157 -9.031 0.023 1.00 88.69 94 ILE A O 1
ATOM 720 N N . ILE A 1 95 ? 4.658 -7.647 0.961 1.00 85.88 95 ILE A N 1
ATOM 721 C CA . ILE A 1 95 ? 4.102 -7.171 -0.316 1.00 85.88 95 ILE A CA 1
ATOM 722 C C . ILE A 1 95 ? 5.136 -6.360 -1.103 1.00 85.88 95 ILE A C 1
ATOM 724 O O . ILE A 1 95 ? 5.261 -6.535 -2.321 1.00 85.88 95 ILE A O 1
ATOM 728 N N . SER A 1 96 ? 5.915 -5.510 -0.429 1.00 83.88 96 SER A N 1
ATOM 729 C CA . SER A 1 96 ? 7.009 -4.785 -1.077 1.00 83.88 96 SER A CA 1
ATOM 730 C C . SER A 1 96 ? 8.106 -5.724 -1.566 1.00 83.88 96 SER A C 1
ATOM 732 O O . SER A 1 96 ? 8.561 -5.556 -2.695 1.00 83.88 96 SER A O 1
ATOM 734 N N . LEU A 1 97 ? 8.486 -6.749 -0.789 1.00 86.31 97 LEU A N 1
ATOM 735 C CA . LEU A 1 97 ? 9.435 -7.769 -1.245 1.00 86.31 97 LEU A CA 1
ATOM 736 C C . LEU A 1 97 ? 8.900 -8.516 -2.469 1.00 86.31 97 LEU A C 1
ATOM 738 O O . LEU A 1 97 ? 9.611 -8.664 -3.459 1.00 86.31 97 LEU A O 1
ATOM 742 N N . TYR A 1 98 ? 7.643 -8.961 -2.431 1.00 87.19 98 TYR A N 1
ATOM 743 C CA . TYR A 1 98 ? 7.014 -9.665 -3.547 1.00 87.19 98 TYR A CA 1
ATOM 744 C C . TYR A 1 98 ? 6.999 -8.810 -4.819 1.00 87.19 98 TYR A C 1
ATOM 746 O O . TYR A 1 98 ? 7.355 -9.283 -5.900 1.00 87.19 98 TYR A O 1
ATOM 754 N N . THR A 1 99 ? 6.646 -7.529 -4.691 1.00 82.56 99 THR A N 1
ATOM 755 C CA . THR A 1 99 ? 6.641 -6.592 -5.821 1.00 82.56 99 THR A CA 1
ATOM 756 C C . THR A 1 99 ? 8.058 -6.339 -6.333 1.00 82.56 99 THR A C 1
ATOM 758 O O . THR A 1 99 ? 8.272 -6.355 -7.543 1.00 82.56 99 THR A O 1
ATOM 761 N N . ALA A 1 100 ? 9.041 -6.204 -5.438 1.00 82.56 100 ALA A N 1
ATOM 762 C CA . ALA A 1 100 ? 10.450 -6.085 -5.801 1.00 82.56 100 ALA A CA 1
ATOM 763 C C . ALA A 1 100 ? 10.935 -7.296 -6.606 1.00 82.56 100 ALA A C 1
ATOM 765 O O . ALA A 1 100 ? 11.525 -7.133 -7.674 1.00 82.56 100 ALA A O 1
ATOM 766 N N . PHE A 1 101 ? 10.615 -8.511 -6.150 1.00 82.12 101 PHE A N 1
ATOM 767 C CA . PHE A 1 101 ? 10.929 -9.736 -6.879 1.00 82.12 101 PHE A CA 1
ATOM 768 C C . PHE A 1 101 ? 10.220 -9.793 -8.230 1.00 82.12 101 PHE A C 1
ATOM 770 O O . PHE A 1 101 ? 10.862 -10.145 -9.212 1.00 82.12 101 PHE A O 1
ATOM 777 N N . SER A 1 102 ? 8.940 -9.422 -8.315 1.00 79.31 102 SER A N 1
ATOM 778 C CA . SER A 1 102 ? 8.179 -9.401 -9.574 1.00 79.31 102 SER A CA 1
ATOM 779 C C . SER A 1 102 ? 8.777 -8.433 -10.601 1.00 79.31 102 SER A C 1
ATOM 781 O O . SER A 1 102 ? 8.895 -8.773 -11.777 1.00 79.31 102 SER A O 1
ATOM 783 N N . VAL A 1 103 ? 9.221 -7.255 -10.154 1.00 76.94 103 VAL A N 1
ATOM 784 C CA . VAL A 1 103 ? 9.875 -6.255 -11.008 1.00 76.94 103 VAL A CA 1
ATOM 785 C C . VAL A 1 103 ? 11.276 -6.716 -11.427 1.00 76.94 103 VAL A C 1
ATOM 787 O O . VAL A 1 103 ? 11.621 -6.617 -12.600 1.00 76.94 103 VAL A O 1
ATOM 790 N N . MET A 1 104 ? 12.070 -7.296 -10.517 1.00 71.19 104 MET A N 1
ATOM 791 C CA . MET A 1 104 ? 13.413 -7.810 -10.834 1.00 71.19 104 MET A CA 1
ATOM 792 C C . MET A 1 104 ? 13.390 -9.056 -11.734 1.00 71.19 104 MET A C 1
ATOM 794 O O . MET A 1 104 ? 14.263 -9.208 -12.587 1.00 71.19 104 MET A O 1
ATOM 798 N N . LYS A 1 105 ? 12.397 -9.947 -11.579 1.00 65.00 105 LYS A N 1
ATOM 799 C CA . LYS A 1 105 ? 12.222 -11.151 -12.419 1.00 65.00 105 LYS A CA 1
ATOM 800 C C . LYS A 1 105 ? 11.668 -10.863 -13.808 1.00 65.00 105 LYS A C 1
ATOM 802 O O . LYS A 1 105 ? 11.569 -11.797 -14.600 1.00 65.00 105 LYS A O 1
ATOM 807 N N . ARG A 1 106 ? 11.327 -9.614 -14.118 1.00 59.50 106 ARG A N 1
ATOM 808 C CA . ARG A 1 106 ? 11.067 -9.147 -15.481 1.00 59.50 106 ARG A CA 1
ATOM 809 C C . ARG A 1 106 ? 12.347 -8.489 -16.010 1.00 59.50 106 ARG A C 1
ATOM 811 O O . ARG A 1 106 ? 12.351 -7.270 -16.190 1.00 59.50 106 ARG A O 1
ATOM 818 N N . PRO A 1 107 ? 13.461 -9.231 -16.224 1.00 50.47 107 PRO A N 1
ATOM 819 C CA . PRO A 1 107 ? 14.591 -8.638 -16.907 1.00 50.47 107 PRO A CA 1
ATOM 820 C C . PRO A 1 107 ? 14.086 -8.198 -18.274 1.00 50.47 107 PRO A C 1
ATOM 822 O O . PRO A 1 107 ? 13.288 -8.898 -18.905 1.00 50.47 107 PRO A O 1
ATOM 825 N N . ALA A 1 108 ? 14.509 -7.004 -18.680 1.00 52.59 108 ALA A N 1
ATOM 826 C CA . ALA A 1 108 ? 14.265 -6.470 -20.002 1.00 52.59 108 ALA A CA 1
ATOM 827 C C . ALA A 1 108 ? 14.518 -7.581 -21.028 1.00 52.59 108 ALA A C 1
ATOM 829 O O . ALA A 1 108 ? 15.661 -7.994 -21.228 1.00 52.59 108 ALA A O 1
ATOM 830 N N . SER A 1 109 ? 13.442 -8.114 -21.617 1.00 40.84 109 SER A N 1
ATOM 831 C CA . SER A 1 109 ? 13.580 -8.909 -22.829 1.00 40.84 109 SER A CA 1
ATOM 832 C C . SER A 1 109 ? 14.308 -8.006 -23.812 1.00 40.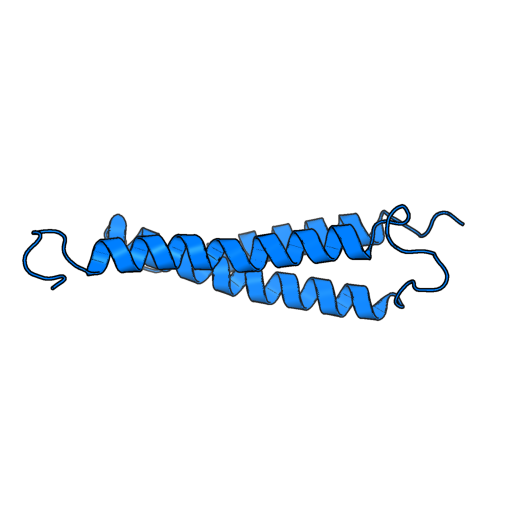84 109 SER A C 1
ATOM 834 O O . SER A 1 109 ? 13.869 -6.870 -24.019 1.00 40.84 109 SER A O 1
ATOM 836 N N . LYS A 1 110 ? 15.468 -8.491 -24.263 1.00 41.06 110 LYS A N 1
ATOM 837 C CA . LYS A 1 110 ? 16.345 -7.824 -25.223 1.00 41.06 110 LYS A CA 1
ATOM 838 C C . LYS A 1 110 ? 15.569 -7.343 -26.441 1.00 41.06 110 LYS A C 1
ATOM 840 O O . LYS A 1 110 ? 14.620 -8.059 -26.834 1.00 41.06 110 LYS A O 1
#

Radius of gyration: 18.31 Å; chains: 1; bounding box: 47×30×49 Å

pLDDT: mean 78.99, std 12.17, range [40.84, 93.06]

Sequence (110 aa):
MFGISGIKPIPVILAVQAVNGLILPLITYFLIVIVNDPSLIPVSGRHASWYNAVLILILGCVLVLGFNNIDKVLVTVFKLKEPHLLVVFTLSGIISLYTAFSVMKRPASK

Secondary structure (DSSP, 8-state):
--SSSS--HHHHHHHHHHHHHHHHHHHHHHHHHHHT-TTTS-GGGPPPHHHHHHHHHHHHHHHHHHHHHHHHHHHHHHT-SS--HHHHHHHHHHHHHHHHHHHHTS----

Foldseek 3Di:
DCVPPVPDVVVVVLVVLLVQLPPQLVVLLVCLVQLLDCVRDPPVPNDDPVVNVVSLVSSLVSQLSSVQSNQVSCCVVVVPDDRPSVVSNVVSVVVSVVSSCVSVVCDPPD